Protein AF-A0A063BL98-F1 (afdb_monomer_lite)

Structure (mmCIF, N/CA/C/O backbone):
data_AF-A0A063BL98-F1
#
_entry.id   AF-A0A063BL98-F1
#
loop_
_atom_site.group_PDB
_atom_site.id
_atom_site.type_symbol
_atom_site.label_atom_id
_atom_site.label_alt_id
_atom_site.label_comp_id
_atom_site.label_asym_id
_atom_site.label_entity_id
_atom_site.label_seq_id
_atom_site.pdbx_PDB_ins_code
_atom_site.Cartn_x
_atom_site.Cartn_y
_atom_site.Cartn_z
_atom_site.occupancy
_atom_site.B_iso_or_equiv
_atom_site.auth_seq_id
_atom_site.auth_comp_id
_atom_site.auth_asym_id
_atom_site.auth_atom_id
_atom_site.pdbx_PDB_model_num
ATOM 1 N N . MET A 1 1 ? -7.006 -2.377 -7.295 1.00 56.16 1 MET A N 1
ATOM 2 C CA . MET A 1 1 ? -6.881 -2.867 -5.906 1.00 56.16 1 MET A CA 1
ATOM 3 C C . MET A 1 1 ? -7.387 -1.775 -4.993 1.00 56.16 1 MET A C 1
ATOM 5 O O . MET A 1 1 ? -6.927 -0.652 -5.113 1.00 56.16 1 MET A O 1
ATOM 9 N N . ILE A 1 2 ? -8.338 -2.081 -4.119 1.00 53.69 2 ILE A N 1
ATOM 10 C CA . ILE A 1 2 ? -8.960 -1.082 -3.247 1.00 53.69 2 ILE A CA 1
ATOM 11 C C . ILE A 1 2 ? -8.577 -1.389 -1.798 1.00 53.69 2 ILE A C 1
ATOM 13 O O . ILE A 1 2 ? -8.596 -2.548 -1.388 1.00 53.69 2 ILE A O 1
ATOM 17 N N . VAL A 1 3 ? -8.240 -0.350 -1.042 1.00 57.56 3 VAL A N 1
ATOM 18 C CA . VAL A 1 3 ? -8.162 -0.375 0.417 1.00 57.56 3 VAL A CA 1
ATOM 19 C C . VAL A 1 3 ? -9.409 0.317 0.950 1.00 57.56 3 VAL A C 1
ATOM 21 O O . VAL A 1 3 ? -9.659 1.469 0.598 1.00 57.56 3 VAL A O 1
ATOM 24 N N . VAL A 1 4 ? -10.188 -0.382 1.773 1.00 54.25 4 VAL A N 1
ATOM 25 C CA . VAL A 1 4 ? -11.385 0.158 2.431 1.00 54.25 4 VAL A CA 1
ATOM 26 C C . VAL A 1 4 ? -11.188 0.040 3.934 1.00 54.25 4 VAL A C 1
ATOM 28 O O . VAL A 1 4 ? -10.959 -1.057 4.429 1.00 54.25 4 VAL A O 1
ATOM 31 N N . PHE A 1 5 ? -11.292 1.150 4.656 1.00 57.72 5 PHE A N 1
ATOM 32 C CA . PHE A 1 5 ? -11.344 1.161 6.115 1.00 57.72 5 PHE A CA 1
ATOM 33 C C . PHE A 1 5 ? -12.740 1.555 6.570 1.00 57.72 5 PHE A C 1
ATOM 35 O O . PHE A 1 5 ? -13.222 2.619 6.186 1.00 57.72 5 PHE A O 1
ATOM 42 N N . VAL A 1 6 ? -13.370 0.728 7.393 1.00 56.50 6 VAL A N 1
ATOM 43 C CA . VAL A 1 6 ? -14.716 0.941 7.925 1.00 56.50 6 VAL A CA 1
ATOM 44 C C . VAL A 1 6 ? -14.660 0.908 9.449 1.00 56.50 6 VAL A C 1
ATOM 46 O O . VAL A 1 6 ? -14.037 0.033 10.025 1.00 56.50 6 VAL A O 1
ATOM 49 N N . ALA A 1 7 ? -15.300 1.844 10.145 1.00 54.53 7 ALA A N 1
ATOM 50 C CA . ALA A 1 7 ? -15.432 1.748 11.601 1.00 54.53 7 ALA A CA 1
ATOM 51 C C . ALA A 1 7 ? -16.865 1.347 12.017 1.00 54.53 7 ALA A C 1
ATOM 53 O O . ALA A 1 7 ? -17.792 2.119 11.757 1.00 54.53 7 ALA A O 1
ATOM 54 N N . THR A 1 8 ? -17.066 0.168 12.633 1.00 48.44 8 THR A N 1
ATOM 55 C CA . THR A 1 8 ? -18.394 -0.425 12.974 1.00 48.44 8 THR A CA 1
ATOM 56 C C . THR A 1 8 ? -18.401 -1.259 14.279 1.00 48.44 8 THR A C 1
ATOM 58 O O . THR A 1 8 ? -17.386 -1.640 14.835 1.00 48.44 8 THR A O 1
ATOM 61 N N . ILE A 1 9 ? -19.595 -1.516 14.814 1.00 50.97 9 ILE A N 1
ATOM 62 C CA . ILE A 1 9 ? -19.959 -1.653 16.241 1.00 50.97 9 ILE A CA 1
ATOM 63 C C . ILE A 1 9 ? -19.787 -3.074 16.849 1.00 50.97 9 ILE A C 1
ATOM 65 O O . ILE A 1 9 ? -20.078 -4.060 16.176 1.00 50.97 9 ILE A O 1
ATOM 69 N N . PRO A 1 10 ? -19.561 -3.191 18.182 1.00 41.28 10 PRO A N 1
ATOM 70 C CA . PRO A 1 10 ? -20.279 -4.172 19.004 1.00 41.28 10 PRO A CA 1
ATOM 71 C C . PRO A 1 10 ? -21.213 -3.489 20.023 1.00 41.28 10 PRO A C 1
ATOM 73 O O . PRO A 1 10 ? -20.857 -2.515 20.688 1.00 41.28 10 PRO A O 1
ATOM 76 N N . VAL A 1 11 ? -22.446 -3.996 20.123 1.00 47.03 11 VAL A N 1
ATOM 77 C CA . VAL A 1 11 ? -23.510 -3.463 20.990 1.00 47.03 11 VAL A CA 1
ATOM 78 C C . VAL A 1 11 ? -23.309 -3.938 22.430 1.00 47.03 11 VAL A C 1
ATOM 80 O O . VAL A 1 11 ? -23.427 -5.128 22.702 1.00 47.03 11 VAL A O 1
ATOM 83 N N . ALA A 1 12 ? -23.094 -3.003 23.359 1.00 44.28 12 ALA A N 1
ATOM 84 C CA . ALA A 1 12 ? -23.513 -3.128 24.758 1.00 44.28 12 ALA A CA 1
ATOM 85 C C . ALA A 1 12 ? -23.592 -1.739 25.420 1.00 44.28 12 ALA A C 1
ATOM 87 O O . ALA A 1 12 ? -22.641 -0.960 25.401 1.00 44.28 12 ALA A O 1
ATOM 88 N N . THR A 1 13 ? -24.751 -1.427 25.995 1.00 52.88 13 THR A N 1
ATOM 89 C CA . THR A 1 13 ? -25.085 -0.167 26.672 1.00 52.88 13 THR A CA 1
ATOM 90 C C . THR A 1 13 ? -24.550 -0.112 28.105 1.00 52.88 13 THR A C 1
ATOM 92 O O . THR A 1 13 ? -24.952 -0.934 28.925 1.00 52.88 13 THR A O 1
ATOM 95 N N . MET A 1 14 ? -23.765 0.919 28.440 1.00 47.12 14 MET A N 1
ATOM 96 C CA . MET A 1 14 ? -23.659 1.488 29.795 1.00 47.12 14 MET A CA 1
ATOM 97 C C . MET A 1 14 ? -23.471 3.014 29.708 1.00 47.12 14 MET A C 1
ATOM 99 O O . MET A 1 14 ? -22.798 3.478 28.787 1.00 47.12 14 MET A O 1
ATOM 103 N N . PRO A 1 15 ? -24.037 3.810 30.635 1.00 53.91 15 PRO A N 1
ATOM 104 C CA . PRO A 1 15 ? -23.849 5.252 30.642 1.00 53.91 15 PRO A CA 1
ATOM 105 C C . PRO A 1 15 ? -22.556 5.595 31.392 1.00 53.91 15 PRO A C 1
ATOM 107 O O . PRO A 1 15 ? -22.436 5.334 32.587 1.00 53.91 15 PRO A O 1
ATOM 110 N N . THR A 1 16 ? -21.592 6.211 30.713 1.00 53.94 16 THR A N 1
ATOM 111 C CA . THR A 1 16 ? -20.436 6.844 31.363 1.00 53.94 16 THR A CA 1
ATOM 112 C C . THR A 1 16 ? -20.277 8.263 30.847 1.00 53.94 16 THR A C 1
ATOM 114 O O . THR A 1 16 ? -20.345 8.500 29.643 1.00 53.94 16 THR A O 1
ATOM 117 N N . VAL A 1 17 ? -20.094 9.199 31.780 1.00 51.59 17 VAL A N 1
ATOM 118 C CA . VAL A 1 17 ? -19.860 10.624 31.525 1.00 51.59 17 VAL A CA 1
ATOM 119 C C . VAL A 1 17 ? -18.618 10.776 30.644 1.00 51.59 17 VAL A C 1
ATOM 121 O O . VAL A 1 17 ? -17.520 10.381 31.030 1.00 51.59 17 VAL A O 1
ATOM 124 N N . ASP A 1 18 ? -18.828 11.309 29.442 1.00 58.25 18 ASP A N 1
ATOM 125 C CA . ASP A 1 18 ? -17.836 11.420 28.375 1.00 58.25 18 ASP A CA 1
ATOM 126 C C . ASP A 1 18 ? -16.998 12.692 28.555 1.00 58.25 18 ASP A C 1
ATOM 128 O O . ASP A 1 18 ? -17.310 13.749 28.011 1.00 58.25 18 ASP A O 1
ATOM 132 N N . THR A 1 19 ? -15.924 12.614 29.337 1.00 57.69 19 THR A N 1
ATOM 133 C CA . THR A 1 19 ? -14.795 13.532 29.147 1.00 57.69 19 THR A CA 1
ATOM 134 C C . THR A 1 19 ? -13.801 12.850 28.225 1.00 57.69 19 THR A C 1
ATOM 136 O O . THR A 1 19 ? -12.837 12.236 28.688 1.00 57.69 19 THR A O 1
ATOM 139 N N . ALA A 1 20 ? -14.056 12.925 26.917 1.00 62.03 20 ALA A N 1
ATOM 140 C CA . ALA A 1 20 ? -13.065 12.549 25.921 1.00 62.03 20 ALA A CA 1
ATOM 141 C C . ALA A 1 20 ? -11.764 13.317 26.222 1.00 62.03 20 ALA A C 1
ATOM 143 O O . ALA A 1 20 ? -11.813 14.537 26.418 1.00 62.03 20 ALA A O 1
ATOM 144 N N . PRO A 1 21 ? -10.608 12.638 26.320 1.00 67.19 21 PRO A N 1
ATOM 145 C CA . PRO A 1 21 ? -9.353 13.324 26.569 1.00 67.19 21 PRO A CA 1
ATOM 146 C C . PRO A 1 21 ? -9.104 14.342 25.455 1.00 67.19 21 PRO A C 1
ATOM 148 O O . PRO A 1 21 ? -9.273 14.041 24.272 1.00 67.19 21 PRO A O 1
ATOM 151 N N . VAL A 1 22 ? -8.713 15.556 25.843 1.00 81.31 22 VAL A N 1
ATOM 152 C CA . VAL A 1 22 ? -8.310 16.592 24.889 1.00 81.31 22 VAL A CA 1
ATOM 153 C C . VAL A 1 22 ? -7.104 16.074 24.110 1.00 81.31 22 VAL A C 1
ATOM 155 O O . VAL A 1 22 ? -6.136 15.591 24.702 1.00 81.31 22 VAL A O 1
ATOM 158 N N . LEU A 1 23 ? -7.181 16.150 22.782 1.00 87.69 23 LEU A N 1
ATOM 159 C CA . LEU A 1 23 ? -6.103 15.725 21.902 1.00 87.69 23 LEU A CA 1
ATOM 160 C C . LEU A 1 23 ? -4.870 16.610 22.122 1.00 87.69 23 LEU A C 1
ATOM 162 O O . LEU A 1 23 ? -4.920 17.824 21.943 1.00 87.69 23 LEU A O 1
ATOM 166 N N . ASP A 1 24 ? -3.754 15.987 22.484 1.00 94.75 24 ASP A N 1
ATOM 167 C CA . ASP A 1 24 ? -2.456 16.651 22.563 1.00 94.75 24 ASP A CA 1
ATOM 168 C C . ASP A 1 24 ? -1.827 16.675 21.162 1.00 94.75 24 ASP A C 1
ATOM 170 O O . ASP A 1 24 ? -1.303 15.668 20.673 1.00 94.75 24 ASP A O 1
ATOM 174 N N . HIS A 1 25 ? -1.941 17.823 20.495 1.00 95.12 25 HIS A N 1
ATOM 175 C CA . HIS A 1 25 ? -1.490 18.005 19.116 1.00 95.12 25 HIS A CA 1
ATOM 176 C C . HIS A 1 25 ? 0.025 17.817 18.952 1.00 95.12 25 HIS A C 1
ATOM 178 O O . HIS A 1 25 ? 0.457 17.256 17.941 1.00 95.12 25 HIS A O 1
ATOM 184 N N . ASP A 1 26 ? 0.826 18.212 19.942 1.00 96.94 26 ASP A N 1
ATOM 185 C CA . ASP A 1 26 ? 2.285 18.095 19.883 1.00 96.94 26 ASP A CA 1
ATOM 186 C C . ASP A 1 26 ? 2.710 16.631 20.008 1.00 96.94 26 ASP A C 1
ATOM 188 O O . ASP A 1 26 ? 3.525 16.138 19.220 1.00 96.94 26 ASP A O 1
ATOM 192 N N . LYS A 1 27 ? 2.099 15.887 20.941 1.00 96.50 27 LYS A N 1
ATOM 193 C CA . LYS A 1 27 ? 2.337 14.440 21.058 1.00 96.50 27 LYS A CA 1
ATOM 194 C C . LYS A 1 27 ? 1.890 13.680 19.814 1.00 96.50 27 LYS A C 1
ATOM 196 O O . LYS A 1 27 ? 2.604 12.768 19.391 1.00 96.50 27 LYS A O 1
ATOM 201 N N . LEU A 1 28 ? 0.741 14.036 19.235 1.00 95.56 28 LEU A N 1
ATOM 202 C CA . LEU A 1 28 ? 0.255 13.412 18.004 1.00 95.56 28 LEU A CA 1
ATOM 203 C C . LEU A 1 28 ? 1.220 13.669 16.843 1.00 95.56 28 LEU A C 1
ATOM 205 O O . LEU A 1 28 ? 1.605 12.725 16.159 1.00 95.56 28 LEU A O 1
ATOM 209 N N . THR A 1 29 ? 1.651 14.916 16.659 1.00 97.62 29 THR A N 1
ATOM 210 C CA . THR A 1 29 ? 2.599 15.289 15.600 1.00 97.62 29 THR A CA 1
ATOM 211 C C . THR A 1 29 ? 3.906 14.519 15.754 1.00 97.62 29 THR A C 1
ATOM 213 O O . THR A 1 29 ? 4.349 13.860 14.819 1.00 97.62 29 THR A O 1
ATOM 216 N N . ALA A 1 30 ? 4.479 14.493 16.961 1.00 97.94 30 ALA A N 1
ATOM 217 C CA . ALA A 1 30 ? 5.707 13.748 17.227 1.00 97.94 30 ALA A CA 1
ATOM 218 C C . ALA A 1 30 ? 5.548 12.235 16.992 1.00 97.94 30 ALA A C 1
ATOM 220 O O . ALA A 1 30 ? 6.492 11.571 16.568 1.00 97.94 30 ALA A O 1
ATOM 221 N N . PHE A 1 31 ? 4.375 11.666 17.288 1.00 96.38 31 PHE A N 1
ATOM 222 C CA . PHE A 1 31 ? 4.077 10.266 16.994 1.00 96.38 31 PHE A CA 1
ATOM 223 C C . PHE A 1 31 ? 4.009 9.998 15.486 1.00 96.38 31 PHE A C 1
ATOM 225 O O . PHE A 1 31 ? 4.640 9.049 15.021 1.00 96.38 31 PHE A O 1
ATOM 232 N N . VAL A 1 32 ? 3.283 10.832 14.734 1.00 96.88 32 VAL A N 1
ATOM 233 C CA . VAL A 1 32 ? 3.143 10.704 13.275 1.00 96.88 32 VAL A CA 1
ATOM 234 C C . VAL A 1 32 ? 4.495 10.854 12.586 1.00 96.88 32 VAL A C 1
ATOM 236 O O . VAL A 1 32 ? 4.825 10.023 11.751 1.00 96.88 32 VAL A O 1
ATOM 239 N N . GLU A 1 33 ? 5.304 11.838 12.980 1.00 98.00 33 GLU A N 1
ATOM 240 C CA . GLU A 1 33 ? 6.648 12.046 12.428 1.00 98.00 33 GLU A CA 1
ATOM 241 C C . GLU A 1 33 ? 7.556 10.832 12.644 1.00 98.00 33 GLU A C 1
ATOM 243 O O . GLU A 1 33 ? 8.216 10.375 11.712 1.00 98.00 33 GLU A O 1
ATOM 248 N N . ARG A 1 34 ? 7.563 10.242 13.848 1.00 97.75 34 ARG A N 1
ATOM 249 C CA . ARG A 1 34 ? 8.328 9.007 14.091 1.00 97.75 34 ARG A CA 1
ATOM 250 C C . ARG A 1 34 ? 7.809 7.851 13.246 1.00 97.75 34 ARG A C 1
ATOM 252 O O . ARG A 1 34 ? 8.588 7.199 12.568 1.00 97.75 34 ARG A O 1
ATOM 259 N N . LYS A 1 35 ? 6.491 7.629 13.213 1.00 96.88 35 LYS A N 1
ATOM 260 C CA . LYS A 1 35 ? 5.889 6.572 12.382 1.00 96.88 35 LYS A CA 1
ATOM 261 C C . LYS A 1 35 ? 6.195 6.753 10.897 1.00 96.88 35 LYS A C 1
ATOM 263 O O . LYS A 1 35 ? 6.438 5.770 10.198 1.00 96.88 35 LYS A O 1
ATOM 268 N N . TRP A 1 36 ? 6.194 7.993 10.420 1.00 97.38 36 TRP A N 1
ATOM 269 C CA . TRP A 1 36 ? 6.518 8.309 9.040 1.00 97.38 36 TRP A CA 1
ATOM 270 C C . TRP A 1 36 ? 7.967 7.954 8.712 1.00 97.38 36 TRP A C 1
ATOM 272 O O . TRP A 1 36 ? 8.212 7.189 7.780 1.00 97.38 36 TRP A O 1
ATOM 282 N N . ASN A 1 37 ? 8.907 8.471 9.502 1.00 96.81 37 ASN A N 1
ATOM 283 C CA . ASN A 1 37 ? 10.336 8.332 9.243 1.00 96.81 37 ASN A CA 1
ATOM 284 C C . ASN A 1 37 ? 10.855 6.914 9.519 1.00 96.81 37 ASN A C 1
ATOM 286 O O . ASN A 1 37 ? 11.623 6.391 8.718 1.00 96.81 37 ASN A O 1
ATOM 290 N N . ASP A 1 38 ? 10.399 6.278 10.600 1.00 96.81 38 ASP A N 1
ATOM 291 C CA . ASP A 1 38 ? 10.945 4.999 11.070 1.00 96.81 38 ASP A CA 1
ATOM 292 C C . ASP A 1 38 ? 10.293 3.786 10.381 1.00 96.81 38 ASP A C 1
ATOM 294 O O . ASP A 1 38 ? 10.884 2.707 10.339 1.00 96.81 38 ASP A O 1
ATOM 298 N N . GLU A 1 39 ? 9.073 3.928 9.842 1.00 96.50 39 GLU A N 1
ATOM 299 C CA . GLU A 1 39 ? 8.302 2.795 9.304 1.00 96.50 39 GLU A CA 1
ATOM 300 C C . GLU A 1 39 ? 7.716 3.057 7.910 1.00 96.50 39 GLU A C 1
ATOM 302 O O . GLU A 1 39 ? 7.985 2.299 6.975 1.00 96.50 39 GLU A O 1
ATOM 307 N N . ILE A 1 40 ? 6.896 4.103 7.748 1.00 96.94 40 ILE A N 1
ATOM 308 C CA . ILE A 1 40 ? 6.108 4.301 6.517 1.00 96.94 40 ILE A CA 1
ATOM 309 C C . ILE A 1 40 ? 7.016 4.610 5.326 1.00 96.94 40 ILE A C 1
ATOM 311 O O . ILE A 1 40 ? 6.799 4.065 4.246 1.00 96.94 40 ILE A O 1
ATOM 315 N N . LEU A 1 41 ? 8.048 5.440 5.504 1.00 97.94 41 LEU A N 1
ATOM 316 C CA . LEU A 1 41 ? 8.969 5.798 4.426 1.00 97.94 41 LEU A CA 1
ATOM 317 C C . LEU A 1 41 ? 9.682 4.563 3.857 1.00 97.94 41 LEU A C 1
ATOM 319 O O . LEU A 1 41 ? 9.807 4.428 2.638 1.00 97.94 41 LEU A O 1
ATOM 323 N N . HIS A 1 42 ? 10.100 3.642 4.727 1.00 97.06 42 HIS A N 1
ATOM 324 C CA . HIS A 1 42 ? 10.715 2.378 4.328 1.00 97.06 42 HIS A CA 1
ATOM 325 C C . HIS A 1 42 ? 9.716 1.477 3.591 1.00 97.06 42 HIS A C 1
ATOM 327 O O . HIS A 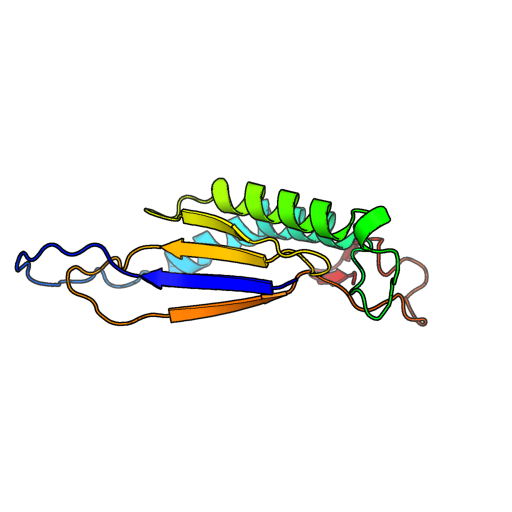1 42 ? 10.000 1.034 2.480 1.00 97.06 42 HIS A O 1
ATOM 333 N N . ALA A 1 43 ? 8.510 1.294 4.139 1.00 97.12 43 ALA A N 1
ATOM 334 C CA . ALA A 1 43 ? 7.470 0.487 3.502 1.00 97.12 43 ALA A CA 1
ATOM 335 C C . ALA A 1 43 ? 7.043 1.043 2.128 1.00 97.12 43 ALA A C 1
ATOM 337 O O . ALA A 1 43 ? 6.862 0.282 1.178 1.00 97.12 43 ALA A O 1
ATOM 338 N N . LEU A 1 44 ? 6.924 2.369 1.991 1.00 97.94 44 LEU A N 1
ATOM 339 C CA . LEU A 1 44 ? 6.621 3.025 0.715 1.00 97.94 44 LEU A CA 1
ATOM 340 C C . LEU A 1 44 ? 7.764 2.881 -0.292 1.00 97.94 44 LEU A C 1
ATOM 342 O O . LEU A 1 44 ? 7.501 2.686 -1.476 1.00 97.94 44 LEU A O 1
ATOM 346 N N . THR A 1 45 ? 9.016 2.950 0.165 1.00 98.19 45 THR A N 1
ATOM 347 C CA . THR A 1 45 ? 10.196 2.708 -0.677 1.00 98.19 45 THR A CA 1
ATOM 348 C C . THR A 1 45 ? 10.139 1.295 -1.263 1.00 98.19 45 THR A C 1
ATOM 350 O O . THR A 1 45 ? 10.205 1.138 -2.482 1.00 98.19 45 THR A O 1
ATOM 353 N N . ASP A 1 46 ? 9.910 0.279 -0.431 1.00 98.06 46 ASP A N 1
ATOM 354 C CA . ASP A 1 46 ? 9.800 -1.113 -0.883 1.00 98.06 46 ASP A CA 1
ATOM 355 C C . ASP A 1 46 ? 8.604 -1.324 -1.823 1.00 98.06 46 ASP A C 1
ATOM 357 O O . ASP A 1 46 ? 8.732 -1.976 -2.861 1.00 98.06 46 ASP A O 1
ATOM 361 N N . TYR A 1 47 ? 7.454 -0.723 -1.506 1.00 98.12 47 TYR A N 1
ATOM 362 C CA . TYR A 1 47 ? 6.254 -0.758 -2.344 1.00 98.12 47 TYR A CA 1
ATOM 363 C C . TYR A 1 47 ? 6.482 -0.131 -3.728 1.00 98.12 47 TYR A C 1
ATOM 365 O O . TYR A 1 47 ? 6.029 -0.674 -4.742 1.00 98.12 47 TYR A O 1
ATOM 373 N N . ILE A 1 48 ? 7.196 0.996 -3.812 1.00 98.31 48 ILE A N 1
ATOM 374 C CA . ILE A 1 48 ? 7.516 1.662 -5.084 1.00 98.31 48 ILE A CA 1
ATOM 375 C C . ILE A 1 48 ? 8.288 0.724 -6.019 1.00 98.31 48 ILE A C 1
ATOM 377 O O . ILE A 1 48 ? 7.989 0.677 -7.212 1.00 98.31 48 ILE A O 1
ATOM 381 N N . ALA A 1 49 ? 9.213 -0.076 -5.483 1.00 98.12 49 ALA A N 1
ATOM 382 C CA . ALA A 1 49 ? 10.028 -0.997 -6.274 1.00 98.12 49 ALA A CA 1
ATOM 383 C C . ALA A 1 49 ? 9.228 -2.135 -6.942 1.00 98.12 49 ALA A C 1
ATOM 385 O O . ALA A 1 49 ? 9.754 -2.850 -7.797 1.00 98.12 49 ALA A O 1
ATOM 386 N N . ILE A 1 50 ? 7.956 -2.320 -6.573 1.00 98.25 50 ILE A N 1
ATOM 387 C CA . ILE A 1 50 ? 7.082 -3.346 -7.143 1.00 98.25 50 ILE A CA 1
ATOM 388 C C . ILE A 1 50 ? 6.306 -2.760 -8.337 1.00 98.25 50 ILE A C 1
ATOM 390 O O . ILE A 1 50 ? 5.517 -1.824 -8.149 1.00 98.25 50 ILE A O 1
ATOM 394 N N . PRO A 1 51 ? 6.442 -3.318 -9.558 1.00 97.31 51 PRO A N 1
ATOM 395 C CA . PRO A 1 51 ? 5.722 -2.860 -10.749 1.00 97.31 51 PRO A CA 1
ATOM 396 C C . PRO A 1 51 ? 4.285 -3.413 -10.780 1.00 97.31 51 PRO A C 1
ATOM 398 O O . PRO A 1 51 ? 3.871 -4.109 -11.709 1.00 97.31 51 PRO A O 1
ATOM 401 N N . ALA A 1 52 ? 3.516 -3.126 -9.729 1.00 97.19 52 ALA A N 1
ATOM 402 C CA . ALA A 1 52 ? 2.150 -3.597 -9.518 1.00 97.19 52 ALA A CA 1
ATOM 403 C C . ALA A 1 52 ? 1.137 -2.815 -10.374 1.00 97.19 52 ALA A C 1
ATOM 405 O O . ALA A 1 52 ? 0.323 -2.037 -9.873 1.00 97.19 52 ALA A O 1
ATOM 406 N N . LYS A 1 53 ? 1.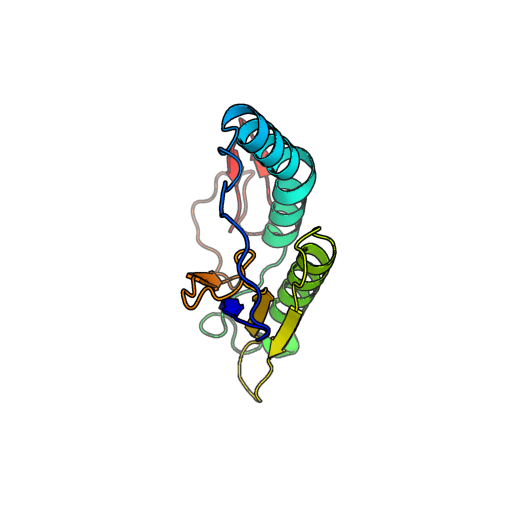227 -2.988 -11.695 1.00 97.56 53 LYS A N 1
ATOM 407 C CA . LYS A 1 53 ? 0.396 -2.277 -12.669 1.00 97.56 53 LYS A CA 1
ATOM 408 C C . LYS A 1 53 ? -1.072 -2.700 -12.588 1.00 97.56 53 LYS A C 1
ATOM 410 O O . LYS A 1 53 ? -1.382 -3.867 -12.352 1.00 97.56 53 LYS A O 1
ATOM 415 N N . SER A 1 54 ? -1.979 -1.746 -12.799 1.00 96.69 54 SER A N 1
ATOM 416 C CA . SER A 1 54 ? -3.416 -2.025 -12.886 1.00 96.69 54 SER A CA 1
ATOM 417 C C . SER A 1 54 ? -3.722 -2.976 -14.055 1.00 96.69 54 SER A C 1
ATOM 419 O O . SER A 1 54 ? -3.048 -2.893 -15.084 1.00 96.69 54 SER A O 1
ATOM 421 N N . PRO A 1 55 ? -4.791 -3.796 -13.983 1.00 96.69 55 PRO A N 1
ATOM 422 C CA . PRO A 1 55 ? -5.164 -4.729 -15.055 1.00 96.69 55 PRO A CA 1
ATOM 423 C C . PRO A 1 55 ? -5.320 -4.092 -16.442 1.00 96.69 55 PRO A C 1
ATOM 425 O O . PRO A 1 55 ? -5.054 -4.734 -17.453 1.00 96.69 55 PRO A O 1
ATOM 428 N N . ALA A 1 56 ? -5.714 -2.815 -16.498 1.00 96.12 56 ALA A N 1
ATOM 429 C CA . ALA A 1 56 ? -5.823 -2.059 -17.746 1.00 96.12 56 ALA A CA 1
ATOM 430 C C . ALA A 1 56 ? -4.479 -1.890 -18.487 1.00 96.12 56 ALA A C 1
ATOM 432 O O . ALA A 1 56 ? -4.477 -1.647 -19.690 1.00 96.12 56 ALA A O 1
ATOM 433 N N . PHE A 1 57 ? -3.351 -2.023 -17.783 1.00 96.81 57 PHE A N 1
ATOM 434 C CA . PHE A 1 57 ? -1.993 -1.863 -18.316 1.00 96.81 57 PHE A CA 1
ATOM 435 C C . PHE A 1 57 ? -1.178 -3.162 -18.304 1.00 96.81 57 PHE A C 1
ATOM 437 O O . PHE A 1 57 ? -0.066 -3.192 -18.829 1.00 96.81 57 PHE A O 1
ATOM 444 N N . ASP A 1 58 ? -1.706 -4.225 -17.697 1.00 96.81 58 ASP A N 1
ATOM 445 C CA . ASP A 1 58 ? -1.075 -5.541 -17.632 1.00 96.81 58 ASP A CA 1
ATOM 446 C C . ASP A 1 58 ? -2.148 -6.643 -17.626 1.00 96.81 58 ASP A C 1
ATOM 448 O O . ASP A 1 58 ? -2.625 -7.039 -16.563 1.00 96.81 58 ASP A O 1
ATOM 452 N N . PRO A 1 59 ? -2.561 -7.152 -18.801 1.00 96.06 59 PRO A N 1
ATOM 453 C CA . PRO A 1 59 ? -3.587 -8.194 -18.895 1.00 96.06 59 PRO A CA 1
ATOM 454 C C . PRO A 1 59 ? -3.213 -9.508 -18.191 1.00 96.06 59 PRO A C 1
ATOM 456 O O . PRO A 1 59 ? -4.098 -10.249 -17.776 1.00 96.06 59 PRO A O 1
ATOM 459 N N . ASP A 1 60 ? -1.914 -9.782 -18.022 1.00 97.12 60 ASP A N 1
ATOM 460 C CA . ASP A 1 60 ? -1.385 -10.962 -17.325 1.00 97.12 60 ASP A CA 1
ATOM 461 C C . ASP A 1 60 ? -1.083 -10.693 -15.833 1.00 97.12 60 ASP A C 1
ATOM 463 O O . ASP A 1 60 ? -0.360 -11.471 -15.204 1.00 97.12 60 ASP A O 1
ATOM 467 N N . TRP A 1 61 ? -1.633 -9.619 -15.245 1.00 96.62 61 TRP A N 1
ATOM 468 C CA . TRP A 1 61 ? -1.375 -9.195 -13.857 1.00 96.62 61 TRP A CA 1
ATOM 469 C C . TRP A 1 61 ? -1.489 -10.334 -12.833 1.00 96.62 61 TRP A C 1
ATOM 471 O O . TRP A 1 61 ? -0.680 -10.424 -11.907 1.00 96.62 61 TRP A O 1
ATOM 481 N N . GLU A 1 62 ? -2.472 -11.220 -13.014 1.00 96.12 62 GLU A N 1
ATOM 482 C CA . GLU A 1 62 ? -2.741 -12.342 -12.111 1.00 96.12 62 GLU A CA 1
ATOM 483 C C . GLU A 1 62 ? -1.584 -13.347 -12.129 1.00 96.12 62 GLU A C 1
ATOM 485 O O . GLU A 1 62 ? -1.116 -13.778 -11.079 1.00 96.12 62 GLU A O 1
ATOM 490 N N . LYS A 1 63 ? -1.034 -13.639 -13.316 1.00 97.00 63 LYS A N 1
ATOM 491 C CA . LYS A 1 63 ? 0.134 -14.519 -13.466 1.00 97.00 63 LYS A CA 1
ATOM 492 C C . LYS A 1 63 ? 1.410 -13.876 -12.931 1.00 97.00 63 LYS A C 1
ATOM 494 O O . LYS A 1 63 ? 2.279 -14.587 -12.437 1.00 97.00 63 LYS A O 1
ATOM 499 N N . ARG A 1 64 ? 1.551 -12.549 -13.047 1.00 96.50 64 ARG A N 1
ATOM 500 C CA . ARG A 1 64 ? 2.729 -11.836 -12.523 1.00 96.50 64 ARG A CA 1
ATOM 501 C C . ARG A 1 64 ? 2.769 -11.801 -11.001 1.00 96.50 64 ARG A C 1
ATOM 503 O O . ARG A 1 64 ? 3.852 -11.709 -10.431 1.00 96.50 64 ARG A O 1
ATOM 510 N N . GLY A 1 65 ? 1.607 -11.811 -10.349 1.00 96.88 65 GLY A N 1
ATOM 511 C CA . GLY A 1 65 ? 1.494 -11.860 -8.891 1.00 96.88 65 GLY A CA 1
ATOM 512 C C . GLY A 1 65 ? 1.951 -10.594 -8.154 1.00 96.88 65 GLY A C 1
ATOM 513 O O . GLY A 1 65 ? 1.961 -10.579 -6.927 1.00 96.88 65 GLY A O 1
ATOM 514 N N . TYR A 1 66 ? 2.305 -9.507 -8.853 1.00 98.12 66 TYR A N 1
ATOM 515 C CA . TYR A 1 66 ? 2.765 -8.272 -8.203 1.00 98.12 66 TYR A CA 1
ATOM 516 C C . TYR A 1 66 ? 1.686 -7.617 -7.340 1.00 98.12 66 TYR A C 1
ATOM 518 O O . TYR A 1 66 ? 1.992 -7.135 -6.253 1.00 98.12 66 TYR A O 1
ATOM 526 N N . LEU A 1 67 ? 0.428 -7.626 -7.794 1.00 97.44 67 LEU A N 1
ATOM 527 C CA . LEU A 1 67 ? -0.692 -7.104 -7.007 1.00 97.44 67 LEU A CA 1
ATOM 528 C C . LEU A 1 67 ? -0.937 -7.949 -5.748 1.00 97.44 67 LEU A C 1
ATOM 530 O O . LEU A 1 67 ? -1.191 -7.379 -4.693 1.00 97.44 67 LEU A O 1
ATOM 534 N N . GLU A 1 68 ? -0.795 -9.276 -5.828 1.00 97.00 68 GLU A N 1
ATOM 535 C CA . GLU A 1 68 ? -0.888 -10.151 -4.648 1.00 97.00 68 GLU A CA 1
ATOM 536 C C . GLU A 1 68 ? 0.249 -9.882 -3.661 1.00 97.00 68 GLU A C 1
ATOM 538 O O . GLU A 1 68 ? -0.000 -9.783 -2.462 1.00 97.00 68 GLU A O 1
ATOM 543 N N . ARG A 1 69 ? 1.480 -9.684 -4.152 1.00 97.88 69 ARG A N 1
ATOM 544 C CA . ARG A 1 69 ? 2.605 -9.297 -3.292 1.00 97.88 69 ARG A CA 1
ATOM 545 C C . ARG A 1 69 ? 2.326 -7.980 -2.569 1.00 97.88 69 ARG A C 1
ATOM 547 O O . ARG A 1 69 ? 2.461 -7.927 -1.355 1.00 97.88 69 ARG A O 1
ATOM 554 N N . VAL A 1 70 ? 1.910 -6.938 -3.293 1.00 97.94 70 VAL A N 1
ATOM 555 C CA . VAL A 1 70 ? 1.588 -5.635 -2.685 1.00 97.94 70 VAL A CA 1
ATOM 556 C C . VAL A 1 70 ? 0.489 -5.769 -1.631 1.00 97.94 70 VAL A C 1
ATOM 558 O O . VAL A 1 70 ? 0.599 -5.171 -0.564 1.00 97.94 70 VAL A O 1
ATOM 561 N N . VAL A 1 71 ? -0.551 -6.561 -1.906 1.00 97.19 71 VAL A N 1
ATOM 562 C CA . VAL A 1 71 ? -1.617 -6.827 -0.933 1.00 97.19 71 VAL A CA 1
ATOM 563 C C . VAL A 1 71 ? -1.085 -7.502 0.321 1.00 97.19 71 VAL A C 1
ATOM 565 O O . VAL A 1 71 ? -1.420 -7.071 1.422 1.00 97.19 71 VAL A O 1
ATOM 568 N N . ALA A 1 72 ? -0.274 -8.547 0.162 1.00 96.75 72 ALA A N 1
ATOM 569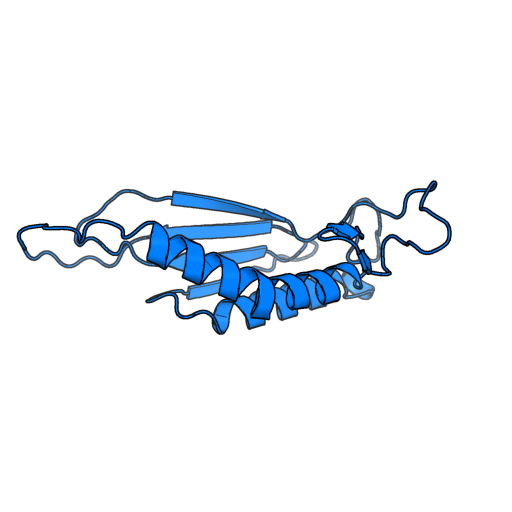 C CA . ALA A 1 72 ? 0.293 -9.279 1.284 1.00 96.75 72 ALA A CA 1
ATOM 570 C C . ALA A 1 72 ? 1.199 -8.378 2.135 1.00 96.75 72 ALA A C 1
ATOM 572 O O . ALA A 1 72 ? 1.030 -8.327 3.352 1.00 96.75 72 ALA A O 1
ATOM 573 N N . ASP A 1 73 ? 2.091 -7.614 1.497 1.00 97.25 73 ASP A N 1
ATOM 574 C CA . ASP A 1 73 ? 3.019 -6.701 2.172 1.00 97.25 73 ASP A CA 1
ATOM 575 C C . ASP A 1 73 ? 2.247 -5.609 2.949 1.00 97.25 73 ASP A C 1
ATOM 577 O O . ASP A 1 73 ? 2.543 -5.334 4.117 1.00 97.25 73 ASP A O 1
ATOM 581 N N . ALA A 1 74 ? 1.202 -5.030 2.342 1.00 96.44 74 ALA A N 1
ATOM 582 C CA . ALA A 1 74 ? 0.356 -4.017 2.976 1.00 96.44 74 ALA A CA 1
ATOM 583 C C . ALA A 1 74 ? -0.481 -4.582 4.136 1.00 96.44 74 ALA A C 1
ATOM 585 O O . ALA A 1 74 ? -0.558 -3.958 5.197 1.00 96.44 74 ALA A O 1
ATOM 586 N N . ALA A 1 75 ? -1.078 -5.764 3.959 1.00 96.31 75 ALA A N 1
ATOM 587 C CA . ALA A 1 75 ? -1.845 -6.429 5.007 1.00 96.31 75 ALA A CA 1
ATOM 588 C C . ALA A 1 75 ? -0.957 -6.754 6.214 1.00 96.31 75 ALA A C 1
ATOM 590 O O . ALA A 1 75 ? -1.274 -6.372 7.339 1.00 96.31 75 ALA A O 1
ATOM 591 N N . GLN A 1 76 ? 0.215 -7.342 5.967 1.00 95.94 76 GLN A N 1
ATOM 592 C CA . GLN A 1 76 ? 1.171 -7.683 7.014 1.00 95.94 76 GLN A CA 1
ATOM 593 C C . GLN A 1 76 ? 1.684 -6.436 7.751 1.00 95.94 76 GLN A C 1
ATOM 595 O O . GLN A 1 76 ? 1.928 -6.485 8.957 1.00 95.94 76 GLN A O 1
ATOM 600 N N . TRP A 1 77 ? 1.881 -5.310 7.053 1.00 95.75 77 TRP A N 1
ATOM 601 C CA . TRP A 1 77 ? 2.246 -4.047 7.702 1.00 95.75 77 TRP A CA 1
ATOM 602 C C . TRP A 1 77 ? 1.129 -3.522 8.603 1.00 95.75 77 TRP A C 1
ATOM 604 O O . TRP A 1 77 ? 1.412 -3.094 9.726 1.00 95.75 77 TRP A O 1
ATOM 614 N N . ALA A 1 78 ? -0.119 -3.583 8.140 1.00 93.62 78 ALA A N 1
ATOM 615 C CA . ALA A 1 78 ? -1.272 -3.092 8.881 1.00 93.62 78 ALA A CA 1
ATOM 616 C C . ALA A 1 78 ? -1.582 -3.939 10.128 1.00 93.62 78 ALA A C 1
ATOM 618 O O . ALA A 1 78 ? -1.862 -3.373 11.182 1.00 93.62 78 ALA A O 1
ATOM 619 N N . GLU A 1 79 ? -1.443 -5.267 10.056 1.00 93.94 79 GLU A N 1
ATOM 620 C CA . GLU A 1 79 ? -1.622 -6.181 11.201 1.00 93.94 79 GLU A CA 1
ATOM 621 C C . GLU A 1 79 ? -0.655 -5.903 12.360 1.00 93.94 79 GLU A C 1
ATOM 623 O O . GLU A 1 79 ? -0.970 -6.172 13.518 1.00 93.94 79 GLU A O 1
ATOM 628 N N . ARG A 1 80 ? 0.528 -5.344 12.072 1.00 94.50 80 ARG A N 1
ATOM 629 C CA . ARG A 1 80 ? 1.513 -4.972 13.101 1.00 94.50 80 ARG A CA 1
ATOM 630 C C . ARG A 1 80 ? 1.185 -3.657 13.804 1.00 94.50 80 ARG A C 1
ATOM 632 O O . ARG A 1 80 ? 1.842 -3.320 14.791 1.00 94.50 80 ARG A O 1
ATOM 639 N N . GLN A 1 81 ? 0.214 -2.892 13.309 1.00 93.62 81 GLN A N 1
ATOM 640 C CA . GLN A 1 81 ? -0.124 -1.604 13.899 1.00 93.62 81 GLN A CA 1
ATOM 641 C C . GLN A 1 81 ? -1.019 -1.792 15.131 1.00 93.62 81 GLN A C 1
ATOM 643 O O . GLN A 1 81 ? -1.950 -2.596 15.104 1.00 93.62 81 GLN A O 1
ATOM 648 N N . PRO A 1 82 ? -0.793 -1.037 16.222 1.00 91.69 82 PRO A N 1
ATOM 649 C CA . PRO A 1 82 ? -1.520 -1.210 17.480 1.00 91.69 82 PRO A CA 1
ATOM 650 C C . PRO A 1 82 ? -2.916 -0.555 17.446 1.00 91.69 82 PRO A C 1
ATOM 652 O O . PRO A 1 82 ? -3.270 0.234 18.323 1.00 91.69 82 PRO A O 1
ATOM 655 N N . VAL A 1 83 ? -3.719 -0.859 16.423 1.00 91.50 83 VAL A N 1
ATOM 656 C CA . VAL A 1 83 ? -5.096 -0.372 16.284 1.00 91.50 83 VAL A CA 1
ATOM 657 C C . VAL A 1 83 ? -6.032 -1.338 17.007 1.00 91.50 83 VAL A C 1
ATOM 659 O O . VAL A 1 83 ? -6.252 -2.472 16.584 1.00 91.50 83 VAL A O 1
ATOM 662 N N . LYS A 1 84 ? -6.575 -0.897 18.144 1.00 90.31 84 LYS A N 1
ATOM 663 C CA . LYS A 1 84 ? -7.440 -1.726 18.991 1.00 90.31 84 LYS A CA 1
ATOM 664 C C . LYS A 1 84 ? -8.671 -2.208 18.214 1.00 90.31 84 LYS A C 1
ATOM 666 O O . LYS A 1 84 ? -9.427 -1.401 17.691 1.00 90.31 84 LYS A O 1
ATOM 671 N N . GLY A 1 85 ? -8.898 -3.521 18.212 1.00 90.81 85 GLY A N 1
ATOM 672 C CA . GLY A 1 85 ? -10.079 -4.123 17.590 1.00 90.81 85 GLY A CA 1
ATOM 673 C C . GLY A 1 85 ? -10.070 -4.108 16.061 1.00 90.81 85 GLY A C 1
ATOM 674 O O . GLY A 1 85 ? -11.122 -4.337 15.480 1.00 90.81 85 GLY A O 1
ATOM 675 N N . LEU A 1 86 ? -8.928 -3.820 15.423 1.00 92.75 86 LEU A N 1
ATOM 676 C CA . LEU A 1 86 ? -8.790 -3.914 13.974 1.00 92.75 86 LEU A CA 1
ATOM 677 C C . LEU A 1 86 ? -8.991 -5.364 13.510 1.00 92.75 86 LEU A C 1
ATOM 679 O O . LEU A 1 86 ? -8.272 -6.265 13.941 1.00 92.75 86 LEU A O 1
ATOM 683 N N . THR A 1 87 ? -9.936 -5.568 12.607 1.00 94.62 87 THR A N 1
ATOM 684 C CA . THR A 1 87 ? -10.079 -6.755 11.774 1.00 94.62 87 THR A CA 1
ATOM 685 C C . THR A 1 87 ? -9.555 -6.433 10.375 1.00 94.62 87 THR A C 1
ATOM 687 O O . THR A 1 87 ? -9.642 -5.297 9.899 1.00 94.62 87 THR A O 1
ATOM 690 N N . LEU A 1 88 ? -8.958 -7.431 9.728 1.00 94.69 88 LEU A N 1
ATOM 691 C CA . LEU A 1 88 ? -8.425 -7.333 8.375 1.00 94.69 88 LEU A CA 1
ATOM 692 C C . LEU A 1 88 ? -8.916 -8.537 7.580 1.00 94.69 88 LEU A C 1
ATOM 694 O O . LEU A 1 88 ? -8.735 -9.679 7.997 1.00 94.69 88 LEU A O 1
ATOM 698 N N . GLU A 1 89 ? -9.509 -8.278 6.422 1.00 96.00 89 GLU A N 1
ATOM 699 C CA . GLU A 1 89 ? -9.870 -9.294 5.443 1.00 96.00 89 GLU A CA 1
ATOM 700 C C . GLU A 1 89 ? -9.296 -8.931 4.072 1.00 96.00 89 GLU A C 1
ATOM 702 O O . GLU A 1 89 ? -9.373 -7.786 3.626 1.00 96.00 89 GLU A O 1
ATOM 707 N N . ILE A 1 90 ? -8.737 -9.915 3.366 1.00 96.62 90 ILE A N 1
ATOM 708 C CA . ILE A 1 90 ? -8.410 -9.758 1.948 1.00 96.62 90 ILE A CA 1
ATOM 709 C C . ILE A 1 90 ? -9.500 -10.445 1.125 1.00 96.62 90 ILE A C 1
ATOM 711 O O . ILE A 1 90 ? -9.468 -11.662 0.914 1.00 96.62 90 ILE A O 1
ATOM 715 N N . VAL A 1 91 ? -10.439 -9.646 0.627 1.00 96.69 91 VAL A N 1
ATOM 716 C CA . VAL A 1 91 ? -11.583 -10.108 -0.162 1.00 96.69 91 VAL A CA 1
ATOM 717 C C . VAL A 1 91 ? -11.131 -10.427 -1.585 1.00 96.69 91 VAL A C 1
ATOM 719 O O . VAL A 1 91 ? -10.481 -9.613 -2.252 1.00 96.69 91 VAL A O 1
ATOM 722 N N . ARG A 1 92 ? -11.502 -11.616 -2.073 1.00 95.69 92 ARG A N 1
ATOM 723 C CA . ARG A 1 92 ? -11.162 -12.104 -3.416 1.00 95.69 92 ARG A CA 1
ATOM 724 C C . ARG A 1 92 ? -12.400 -12.562 -4.164 1.00 95.69 92 ARG A C 1
ATOM 726 O O . ARG A 1 92 ? -13.235 -13.281 -3.625 1.00 95.69 92 ARG A O 1
ATOM 733 N N . LEU A 1 93 ? -12.478 -12.175 -5.434 1.00 95.81 93 LEU A N 1
ATOM 734 C CA . LEU A 1 93 ? -13.495 -12.633 -6.373 1.00 95.81 93 LEU A CA 1
ATOM 735 C C . LEU A 1 93 ? -12.806 -13.123 -7.656 1.00 95.81 93 LEU A C 1
ATOM 737 O O . LEU A 1 93 ? -11.839 -12.488 -8.084 1.00 95.81 93 LEU A O 1
ATOM 741 N N . PRO A 1 94 ? -13.293 -14.203 -8.297 1.00 93.44 94 PRO A N 1
ATOM 742 C CA . PRO A 1 94 ? -12.705 -14.704 -9.537 1.00 93.44 94 PRO A CA 1
ATOM 743 C C . PRO A 1 94 ? -12.591 -13.614 -10.613 1.00 93.44 94 PRO A C 1
ATOM 745 O O . PRO A 1 94 ? -13.558 -12.898 -10.884 1.00 93.44 94 PRO A O 1
ATOM 748 N N . GLY A 1 95 ? -11.406 -13.482 -11.217 1.00 92.62 95 GLY A N 1
ATOM 749 C CA . GLY A 1 95 ? -11.135 -12.500 -12.273 1.00 92.62 95 GLY A CA 1
ATOM 750 C C . GLY A 1 95 ? -11.147 -11.032 -11.820 1.00 92.62 95 GLY A C 1
ATOM 751 O O . GLY A 1 95 ? -11.251 -10.136 -12.659 1.00 92.62 95 GLY A O 1
ATOM 752 N N . ARG A 1 96 ? -11.074 -10.752 -10.510 1.00 96.44 96 ARG A N 1
ATOM 753 C CA . ARG A 1 96 ? -11.016 -9.394 -9.940 1.00 96.44 96 ARG A CA 1
ATOM 754 C C . ARG A 1 96 ? -9.735 -9.219 -9.130 1.00 96.44 96 ARG A C 1
ATOM 756 O O . ARG A 1 96 ? -9.288 -10.151 -8.471 1.00 96.44 96 ARG A O 1
ATOM 763 N N . THR A 1 97 ? -9.185 -8.004 -9.114 1.00 96.81 97 THR A N 1
ATOM 764 C CA . THR A 1 97 ? -8.075 -7.691 -8.203 1.00 96.81 97 THR A CA 1
ATOM 765 C C . THR A 1 97 ? -8.534 -7.796 -6.747 1.00 96.81 97 THR A C 1
ATOM 767 O O . THR A 1 97 ? -9.658 -7.368 -6.464 1.00 96.81 97 THR A O 1
ATOM 770 N N . PRO A 1 98 ? -7.675 -8.257 -5.827 1.00 96.38 98 PRO A N 1
ATOM 771 C CA . PRO A 1 98 ? -7.984 -8.300 -4.400 1.00 96.38 98 PRO A CA 1
ATOM 772 C C . PRO A 1 98 ? -8.311 -6.916 -3.812 1.00 96.38 98 PRO A C 1
ATOM 774 O O . PRO A 1 98 ? -7.885 -5.868 -4.323 1.00 96.38 98 PRO A O 1
ATOM 777 N N . VAL A 1 99 ? -9.065 -6.935 -2.712 1.00 96.44 99 VAL A N 1
ATOM 778 C CA . VAL A 1 99 ? -9.415 -5.768 -1.890 1.00 96.44 99 VAL A CA 1
ATOM 779 C C . VAL A 1 99 ? -8.962 -6.034 -0.461 1.00 96.44 99 VAL A C 1
ATOM 781 O O . VAL A 1 99 ? -9.271 -7.091 0.083 1.00 96.44 99 VAL A O 1
ATOM 784 N N . ILE A 1 100 ? -8.248 -5.082 0.142 1.00 96.25 100 ILE A N 1
ATOM 785 C CA . ILE A 1 100 ? -7.929 -5.130 1.572 1.00 96.25 100 ILE A CA 1
ATOM 786 C C . ILE A 1 100 ? -9.019 -4.358 2.304 1.00 96.25 100 ILE A C 1
ATOM 788 O O . ILE A 1 100 ? -9.201 -3.158 2.082 1.00 96.25 100 ILE A O 1
ATOM 792 N N . PHE A 1 101 ? -9.760 -5.064 3.141 1.00 96.38 101 PHE A N 1
ATOM 793 C CA . PHE A 1 101 ? -10.829 -4.523 3.953 1.00 96.38 101 PHE A CA 1
ATOM 794 C C . PHE A 1 101 ? -10.379 -4.494 5.410 1.00 96.38 101 PHE A C 1
ATOM 796 O O . PHE A 1 101 ? -9.953 -5.505 5.962 1.00 96.38 101 PHE A O 1
ATOM 803 N N . PHE A 1 102 ? -10.463 -3.320 6.013 1.00 93.81 102 PHE A N 1
ATOM 804 C CA . PHE A 1 102 ? -10.149 -3.079 7.407 1.00 93.81 102 PHE A CA 1
ATOM 805 C C . PHE A 1 102 ? -11.413 -2.670 8.132 1.00 93.81 102 PHE A C 1
ATOM 807 O O . PHE A 1 102 ? -12.147 -1.810 7.636 1.00 93.81 102 PHE A O 1
ATOM 814 N N . GLU A 1 103 ? -11.622 -3.211 9.326 1.00 94.00 103 GLU A N 1
ATOM 815 C CA . GLU A 1 103 ? -12.711 -2.771 10.179 1.00 94.00 103 GLU A CA 1
ATOM 816 C C . GLU A 1 103 ? -12.278 -2.577 11.635 1.00 94.00 103 GLU A C 1
ATOM 818 O O . GLU A 1 103 ? -11.485 -3.341 12.166 1.00 94.00 103 GLU A O 1
ATOM 823 N N . THR A 1 104 ? -12.735 -1.513 12.296 1.00 92.12 104 THR A N 1
ATOM 824 C CA . THR A 1 104 ? -12.431 -1.272 13.718 1.00 92.12 104 THR A CA 1
ATOM 825 C C . THR A 1 104 ? -13.650 -0.732 14.460 1.00 92.12 104 THR A C 1
ATOM 827 O O . THR A 1 104 ? -14.391 0.082 13.914 1.00 92.12 104 THR A O 1
ATOM 830 N N . PRO A 1 105 ? -13.887 -1.114 15.719 1.00 89.69 105 PRO A N 1
ATOM 831 C CA . PRO A 1 105 ? -14.989 -0.554 16.471 1.00 89.69 105 PRO A CA 1
ATOM 832 C C . PRO A 1 105 ? -14.801 0.898 16.863 1.00 89.69 105 PRO A C 1
ATOM 834 O O . PRO A 1 105 ? -13.701 1.359 17.167 1.00 89.69 105 PRO A O 1
ATOM 837 N N . ALA A 1 106 ? -15.925 1.616 16.915 1.00 88.31 106 ALA A N 1
ATOM 838 C CA . ALA A 1 106 ? -15.957 2.945 17.498 1.00 88.31 106 ALA A CA 1
ATOM 839 C C . ALA A 1 106 ? -15.420 2.894 18.936 1.00 88.31 106 ALA A C 1
ATOM 841 O O . ALA A 1 106 ? -15.766 2.018 19.731 1.00 88.31 106 ALA A O 1
ATOM 842 N N . THR A 1 107 ? -14.574 3.860 19.283 1.00 85.25 107 THR A N 1
ATOM 843 C CA . THR A 1 107 ? -13.977 3.945 20.622 1.00 85.25 107 THR A CA 1
ATOM 844 C C . THR A 1 107 ? -14.957 4.490 21.661 1.00 85.25 107 THR A C 1
ATOM 846 O O . THR A 1 107 ? -14.819 4.185 22.846 1.00 85.25 107 THR A O 1
ATOM 849 N N . ARG A 1 108 ? -15.967 5.260 21.228 1.00 84.44 108 ARG A N 1
ATOM 850 C CA . ARG A 1 108 ? -17.071 5.749 22.063 1.00 84.44 108 ARG A CA 1
ATOM 851 C C . ARG A 1 108 ? -18.210 4.726 22.086 1.00 84.44 108 ARG A C 1
ATOM 853 O O . ARG A 1 108 ? -18.784 4.403 21.046 1.00 84.44 108 ARG A O 1
ATOM 860 N N . ALA A 1 109 ? -18.576 4.270 23.284 1.00 82.31 109 ALA A N 1
ATOM 861 C CA . ALA A 1 109 ? -19.706 3.368 23.483 1.00 82.31 109 ALA A CA 1
ATOM 862 C C . ALA A 1 109 ? -21.014 3.984 22.955 1.00 82.31 109 ALA A C 1
ATOM 864 O O . ALA A 1 109 ? -21.300 5.155 23.196 1.00 82.31 109 ALA A O 1
ATOM 865 N N . GLY A 1 110 ? -21.806 3.191 22.229 1.00 80.62 110 GLY A N 1
ATOM 866 C CA . GLY A 1 110 ? -23.082 3.635 21.656 1.00 80.62 110 GLY A CA 1
ATOM 867 C C . GLY A 1 110 ? -22.968 4.587 20.458 1.00 80.62 110 GLY A C 1
ATOM 868 O O . GLY A 1 110 ? -23.995 5.062 19.980 1.00 80.62 110 GLY A O 1
ATOM 869 N N . SER A 1 111 ? -21.757 4.864 19.960 1.00 84.94 111 SER A N 1
ATOM 870 C CA . SER A 1 111 ? -21.573 5.623 18.719 1.00 84.94 111 SER A CA 1
ATOM 871 C C . SER A 1 111 ? -22.201 4.889 17.533 1.00 84.94 111 SER A C 1
ATOM 873 O O . SER A 1 111 ? -22.024 3.680 17.385 1.00 84.94 111 SER A O 1
ATOM 875 N N . THR A 1 112 ? -22.901 5.636 16.678 1.00 82.50 112 THR A N 1
ATOM 876 C CA . THR A 1 112 ? -23.503 5.129 15.428 1.00 82.50 112 THR A CA 1
ATOM 877 C C . THR A 1 112 ? -22.851 5.713 14.176 1.00 82.50 112 THR A C 1
ATOM 879 O O . THR A 1 112 ? -23.188 5.311 13.066 1.00 82.50 112 THR A O 1
ATOM 882 N N . ASP A 1 113 ? -21.896 6.628 14.352 1.00 87.25 113 ASP A N 1
ATOM 883 C CA . ASP A 1 113 ? -21.153 7.230 13.253 1.00 87.25 113 ASP A CA 1
ATOM 884 C C . ASP A 1 113 ? -20.139 6.241 12.666 1.00 87.25 113 ASP A C 1
ATOM 886 O O . ASP A 1 113 ? -19.459 5.513 13.396 1.00 87.25 113 ASP A O 1
ATOM 890 N N . THR A 1 114 ? -19.985 6.282 11.342 1.00 89.50 114 THR A N 1
ATOM 891 C CA . THR A 1 114 ? -18.995 5.500 10.597 1.00 89.50 114 THR A CA 1
ATOM 892 C C . THR A 1 114 ? -18.164 6.426 9.722 1.00 89.50 114 THR A C 1
ATOM 894 O O . THR A 1 114 ? -18.694 7.272 9.002 1.00 89.50 114 THR A O 1
ATOM 897 N N . ILE A 1 115 ? -16.847 6.230 9.755 1.00 90.69 115 ILE A N 1
ATOM 898 C CA . ILE A 1 115 ? -15.899 6.879 8.850 1.00 90.69 115 ILE A CA 1
AT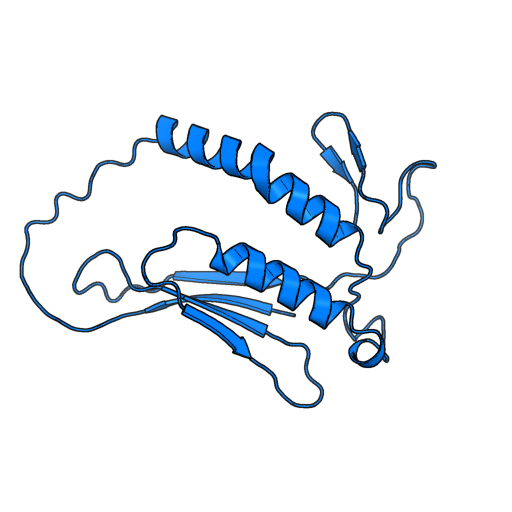OM 899 C C . ILE A 1 115 ? -15.425 5.835 7.843 1.00 90.69 115 ILE A C 1
ATOM 901 O O . ILE A 1 115 ? -15.067 4.721 8.228 1.00 90.69 115 ILE A O 1
ATOM 905 N N . LEU A 1 116 ? -15.418 6.218 6.565 1.00 91.88 116 LEU A N 1
ATOM 906 C CA . LEU A 1 116 ? -14.866 5.430 5.470 1.00 91.88 116 LEU A CA 1
ATOM 907 C C . LEU A 1 116 ? -13.587 6.094 4.955 1.00 91.88 116 LEU A C 1
ATOM 909 O O . LEU A 1 116 ? -13.628 7.239 4.503 1.00 91.88 116 LEU A O 1
ATOM 913 N N . LEU A 1 117 ? -12.473 5.360 4.975 1.00 92.94 117 LEU A N 1
ATOM 914 C CA . LEU A 1 117 ? -11.248 5.748 4.270 1.00 92.94 117 LEU A CA 1
ATOM 915 C C . LEU A 1 117 ? -11.052 4.830 3.065 1.00 92.94 117 LEU A C 1
ATOM 917 O O . LEU A 1 117 ? -11.203 3.613 3.173 1.00 92.94 117 LEU A O 1
ATOM 921 N N . TYR A 1 118 ? -10.712 5.421 1.923 1.00 94.44 118 TYR A N 1
ATOM 922 C CA . TYR A 1 118 ? -10.528 4.714 0.660 1.00 94.44 118 TYR A CA 1
ATOM 923 C C . TYR A 1 118 ? -9.173 5.056 0.038 1.00 94.44 118 TYR A C 1
ATOM 925 O O . TYR A 1 118 ? -8.786 6.225 -0.013 1.00 94.44 118 TYR A O 1
ATOM 933 N N . GLY A 1 119 ? -8.488 4.042 -0.488 1.00 94.62 119 GLY A N 1
ATOM 934 C CA . GLY A 1 119 ? -7.258 4.192 -1.265 1.00 94.62 119 GLY A CA 1
ATOM 935 C C . GLY A 1 119 ? -7.064 3.062 -2.277 1.00 94.62 119 GLY A C 1
ATOM 936 O O . GLY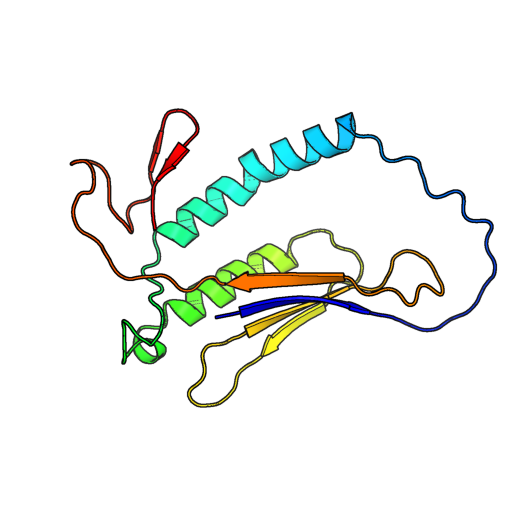 A 1 119 ? -7.862 2.127 -2.342 1.00 94.62 119 GLY A O 1
ATOM 937 N N . HIS A 1 120 ? -5.993 3.135 -3.067 1.00 96.56 120 HIS A N 1
ATOM 938 C CA . HIS A 1 120 ? -5.593 2.075 -3.996 1.00 96.56 120 HIS A CA 1
ATOM 939 C C . HIS A 1 120 ? -4.071 1.895 -4.006 1.00 96.56 120 HIS A C 1
ATOM 941 O O . HIS A 1 120 ? -3.332 2.823 -3.685 1.00 96.56 120 HIS A O 1
ATOM 947 N N . LEU A 1 121 ? -3.614 0.694 -4.372 1.00 96.94 121 LEU A N 1
ATOM 948 C CA . LEU A 1 121 ? -2.186 0.335 -4.406 1.00 96.94 121 LEU A CA 1
ATOM 949 C C . LEU A 1 121 ? -1.740 -0.213 -5.778 1.00 96.94 121 LEU A C 1
ATOM 951 O O . LEU A 1 121 ? -0.620 -0.692 -5.936 1.00 96.94 121 LEU A O 1
ATOM 955 N N . ASP A 1 122 ? -2.627 -0.228 -6.774 1.00 97.06 122 ASP A N 1
ATOM 956 C CA . ASP A 1 122 ? -2.248 -0.517 -8.156 1.00 97.06 122 ASP A CA 1
ATOM 957 C C . ASP A 1 122 ? -1.793 0.752 -8.874 1.00 97.06 122 ASP A C 1
ATOM 959 O O . ASP A 1 122 ? -2.196 1.868 -8.530 1.00 97.06 122 ASP A O 1
ATOM 963 N N . LYS A 1 123 ? -0.927 0.562 -9.869 1.00 97.31 123 LYS A N 1
ATOM 964 C CA . LYS A 1 123 ? -0.143 1.638 -10.463 1.00 97.31 123 LYS A CA 1
ATOM 965 C C . LYS A 1 123 ? -0.426 1.814 -11.949 1.00 97.31 123 LYS A C 1
ATOM 967 O O . LYS A 1 123 ? -0.648 0.863 -12.697 1.00 97.31 123 LYS A O 1
ATOM 972 N N . GLN A 1 124 ? -0.334 3.066 -12.377 1.00 96.88 124 GLN A N 1
ATOM 973 C CA . GLN A 1 124 ? -0.202 3.432 -13.786 1.00 96.88 124 GLN A CA 1
ATOM 974 C C . GLN A 1 124 ? 1.115 2.867 -14.360 1.00 96.88 124 GLN A C 1
ATOM 976 O O . GLN A 1 124 ? 2.034 2.584 -13.583 1.00 96.88 124 GLN A O 1
ATOM 981 N N . PRO A 1 125 ? 1.235 2.708 -15.691 1.00 94.44 125 PRO A N 1
ATOM 982 C CA . PRO A 1 125 ? 2.440 2.163 -16.299 1.00 94.44 125 PRO A CA 1
ATOM 983 C C . PRO A 1 125 ? 3.628 3.121 -16.161 1.00 94.44 125 PRO A C 1
ATOM 985 O O . PRO A 1 125 ? 3.538 4.222 -15.602 1.00 94.44 125 PRO A O 1
ATOM 988 N N . GLU A 1 126 ? 4.765 2.672 -16.675 1.00 94.88 126 GLU A N 1
ATOM 989 C CA . GLU A 1 126 ? 5.938 3.501 -16.891 1.00 94.88 126 GLU A CA 1
ATOM 990 C C . GLU A 1 126 ? 5.593 4.693 -17.805 1.00 94.88 126 GLU A C 1
ATOM 992 O O . GLU A 1 126 ? 4.814 4.564 -18.749 1.00 94.88 126 GLU A O 1
ATOM 997 N N . PHE A 1 127 ? 6.187 5.853 -17.523 1.00 88.62 127 PHE A N 1
ATOM 998 C CA . PHE A 1 127 ? 6.147 7.027 -18.397 1.00 88.62 127 PHE A CA 1
ATOM 999 C C . PHE A 1 127 ? 7.572 7.459 -18.710 1.00 88.62 127 PHE A C 1
ATOM 1001 O O . PHE A 1 127 ? 8.477 7.235 -17.902 1.00 88.62 127 PHE A O 1
ATOM 1008 N N . ASP A 1 128 ? 7.747 8.115 -19.849 1.00 89.38 128 ASP A N 1
ATOM 1009 C CA . ASP A 1 128 ? 9.019 8.711 -20.235 1.00 89.38 128 ASP A CA 1
ATOM 1010 C C . ASP A 1 128 ? 9.283 10.028 -19.485 1.00 89.38 128 ASP A C 1
ATOM 1012 O O . ASP A 1 128 ? 8.387 10.621 -18.879 1.00 89.38 128 ASP A O 1
ATOM 1016 N N . GLY A 1 129 ? 10.528 10.509 -19.541 1.00 92.81 129 GLY A N 1
ATOM 1017 C CA . GLY A 1 129 ? 10.912 11.820 -18.999 1.00 92.81 129 GLY A CA 1
ATOM 1018 C C . GLY A 1 129 ? 11.443 11.813 -17.562 1.00 92.81 129 GLY A C 1
ATOM 1019 O O . GLY A 1 129 ? 11.598 12.879 -16.967 1.00 92.81 129 GLY A O 1
ATOM 1020 N N . TRP A 1 130 ? 11.755 10.643 -17.000 1.00 94.62 130 TRP A N 1
ATOM 1021 C CA . TRP A 1 130 ? 12.486 10.564 -15.733 1.00 94.62 130 TRP A CA 1
ATOM 1022 C C . TRP A 1 130 ? 13.872 11.211 -15.850 1.00 94.62 130 TRP A C 1
ATOM 1024 O O . TRP A 1 130 ? 14.546 11.113 -16.878 1.00 94.62 130 TRP A O 1
ATOM 1034 N N . ARG A 1 131 ? 14.315 11.862 -14.767 1.00 94.94 131 ARG A N 1
ATOM 1035 C CA . ARG A 1 131 ? 15.707 12.313 -14.613 1.00 94.94 131 ARG A CA 1
ATOM 1036 C C . ARG A 1 131 ? 16.636 11.098 -14.754 1.00 94.94 131 ARG A C 1
ATOM 1038 O O . ARG A 1 131 ? 16.257 10.006 -14.353 1.00 94.94 131 ARG A O 1
ATOM 1045 N N . ALA A 1 132 ? 17.842 11.289 -15.287 1.00 92.50 132 ALA A N 1
ATOM 1046 C CA . ALA A 1 132 ? 18.740 10.199 -15.696 1.00 92.50 132 ALA A CA 1
ATOM 1047 C C . ALA A 1 132 ? 19.062 9.142 -14.614 1.00 92.50 132 ALA A C 1
ATOM 1049 O O . ALA A 1 132 ? 19.421 8.017 -14.940 1.00 92.50 132 ALA A O 1
ATOM 1050 N N . ASP A 1 133 ? 18.954 9.500 -13.338 1.00 93.25 133 ASP A N 1
ATOM 1051 C CA . ASP A 1 133 ? 19.216 8.658 -12.166 1.00 93.25 133 ASP A CA 1
ATOM 1052 C C . ASP A 1 133 ? 17.937 8.258 -11.399 1.00 93.25 133 ASP A C 1
ATOM 1054 O O . ASP A 1 133 ? 18.027 7.744 -10.283 1.00 93.25 133 ASP A O 1
ATOM 1058 N N . LEU A 1 134 ? 16.755 8.529 -11.958 1.00 95.00 134 LEU A N 1
ATOM 1059 C CA . LEU A 1 134 ? 15.454 8.160 -11.407 1.00 95.00 134 LEU A CA 1
ATOM 1060 C C . LEU A 1 134 ? 14.747 7.159 -12.325 1.00 95.00 134 LEU A C 1
ATOM 1062 O O . LEU A 1 134 ? 14.980 7.117 -13.531 1.00 95.00 134 LEU A O 1
ATOM 1066 N N . GLY A 1 135 ? 13.831 6.381 -11.755 1.00 95.38 135 GLY A N 1
ATOM 1067 C CA . GLY A 1 135 ? 12.978 5.483 -12.522 1.00 95.38 135 GLY A CA 1
ATOM 1068 C C . GLY A 1 135 ? 11.675 5.172 -11.792 1.00 95.38 135 GLY A C 1
ATOM 1069 O O . GLY A 1 135 ? 11.597 5.347 -10.575 1.00 95.38 135 GLY A O 1
ATOM 1070 N N . PRO A 1 136 ? 10.652 4.678 -12.510 1.00 96.50 136 PRO A N 1
ATOM 1071 C CA . PRO A 1 136 ? 9.336 4.412 -11.929 1.00 96.50 136 PRO A CA 1
ATOM 1072 C C . PRO A 1 136 ? 9.389 3.349 -10.825 1.00 96.50 136 PRO A C 1
ATOM 1074 O O . PRO A 1 136 ? 8.693 3.474 -9.823 1.00 96.50 136 PRO A O 1
ATOM 1077 N N . TRP A 1 137 ? 10.257 2.349 -10.985 1.00 97.12 137 TRP A N 1
ATOM 1078 C CA . TRP A 1 137 ? 10.412 1.210 -10.071 1.00 97.12 137 TRP A CA 1
ATOM 1079 C C . TRP A 1 137 ? 11.726 1.252 -9.282 1.00 97.12 137 TRP A C 1
ATOM 1081 O O . TRP A 1 137 ? 12.102 0.270 -8.650 1.00 97.12 137 TRP A O 1
ATOM 1091 N N . THR A 1 138 ? 12.440 2.379 -9.334 1.00 96.75 138 THR A N 1
ATOM 1092 C CA . THR A 1 138 ? 13.711 2.576 -8.631 1.00 96.75 138 THR A CA 1
ATOM 1093 C C . THR A 1 138 ? 13.507 3.697 -7.618 1.00 96.75 138 THR A C 1
ATOM 1095 O O . THR A 1 138 ? 13.774 4.859 -7.943 1.00 96.75 138 THR A O 1
ATOM 1098 N N . PRO A 1 139 ? 12.970 3.389 -6.422 1.00 97.38 139 PRO A N 1
ATOM 1099 C CA . PRO A 1 139 ? 12.675 4.407 -5.429 1.00 97.38 139 PRO A CA 1
ATOM 1100 C C . PRO A 1 139 ? 13.945 5.165 -5.053 1.00 97.38 139 PRO A C 1
ATOM 1102 O O . PRO A 1 139 ? 14.985 4.561 -4.780 1.00 97.38 139 PRO A O 1
ATOM 1105 N N . LYS A 1 140 ? 13.862 6.493 -5.004 1.00 97.56 140 LYS A N 1
ATOM 1106 C CA . LYS A 1 140 ? 14.978 7.333 -4.560 1.00 97.56 140 LYS A CA 1
ATOM 1107 C C . LYS A 1 140 ? 14.491 8.381 -3.578 1.00 97.56 140 LYS A C 1
ATOM 1109 O O . LYS A 1 140 ? 13.656 9.208 -3.929 1.00 97.56 140 LYS A O 1
ATOM 1114 N N . PHE A 1 141 ? 15.036 8.371 -2.366 1.00 97.06 141 PHE A N 1
ATOM 1115 C CA . PHE A 1 141 ? 14.815 9.436 -1.393 1.00 97.06 141 PHE A CA 1
ATOM 1116 C C . PHE A 1 141 ? 15.946 10.464 -1.483 1.00 97.06 141 PHE A C 1
ATOM 1118 O O . PHE A 1 141 ? 17.107 10.140 -1.242 1.00 97.06 141 PHE A O 1
ATOM 1125 N N . GLU A 1 142 ? 15.626 11.699 -1.862 1.00 96.38 142 GLU A N 1
ATOM 1126 C CA . GLU A 1 142 ? 16.606 12.773 -2.034 1.00 96.38 142 GLU A CA 1
ATOM 1127 C C . GLU A 1 142 ? 15.998 14.112 -1.610 1.00 96.38 142 GLU A C 1
ATOM 1129 O O . GLU A 1 142 ? 14.926 14.496 -2.080 1.00 96.38 142 GLU A O 1
ATOM 1134 N N . ASN A 1 143 ? 16.693 14.838 -0.727 1.00 95.44 143 ASN A N 1
ATOM 1135 C CA . ASN A 1 143 ? 16.298 16.173 -0.258 1.00 95.44 143 ASN A CA 1
ATOM 1136 C C . ASN A 1 143 ? 14.846 16.235 0.264 1.00 95.44 143 ASN A C 1
ATOM 1138 O O . ASN A 1 143 ? 14.087 17.137 -0.091 1.00 95.44 143 ASN A O 1
ATOM 1142 N N . GLY A 1 144 ? 14.447 15.245 1.071 1.00 95.38 144 GLY A N 1
ATOM 1143 C CA . GLY A 1 144 ? 13.106 15.175 1.664 1.00 95.38 144 GLY A CA 1
ATOM 1144 C C . GLY A 1 144 ? 11.999 14.714 0.709 1.00 95.38 144 GLY A C 1
ATOM 1145 O O . GLY A 1 144 ? 10.825 14.824 1.049 1.00 95.38 144 GLY A O 1
ATOM 1146 N N . LYS A 1 145 ? 12.340 14.216 -0.486 1.00 97.00 145 LYS A N 1
ATOM 1147 C CA . LYS A 1 145 ? 11.377 13.741 -1.489 1.00 97.00 145 LYS A CA 1
ATOM 1148 C C . LYS A 1 145 ? 11.645 12.282 -1.837 1.00 97.00 145 LYS A C 1
ATOM 1150 O O . LYS A 1 145 ? 12.764 11.944 -2.213 1.00 97.00 145 LYS A O 1
ATOM 1155 N N . LEU A 1 146 ? 10.614 11.442 -1.744 1.00 97.94 146 LEU A N 1
ATOM 1156 C CA . LEU A 1 146 ? 10.633 10.067 -2.242 1.00 97.94 146 LEU A CA 1
ATOM 1157 C C . LEU A 1 146 ? 10.112 10.048 -3.685 1.00 97.94 146 LEU A C 1
ATOM 1159 O O . LEU A 1 146 ? 8.943 10.337 -3.926 1.00 97.94 146 LEU A O 1
ATOM 1163 N N . TYR A 1 147 ? 10.985 9.734 -4.638 1.00 98.06 147 TYR A N 1
ATOM 1164 C CA . TYR A 1 147 ? 10.661 9.622 -6.058 1.00 98.06 147 TYR A CA 1
ATOM 1165 C C . TYR A 1 147 ? 10.378 8.170 -6.436 1.00 98.06 147 TYR A C 1
ATOM 1167 O O . TYR A 1 147 ? 11.102 7.270 -6.013 1.00 98.06 147 TYR A O 1
ATOM 1175 N N . GLY A 1 148 ? 9.356 7.968 -7.266 1.00 96.50 148 GLY A N 1
ATOM 1176 C CA . GLY A 1 148 ? 8.916 6.665 -7.752 1.00 96.50 148 GLY A CA 1
ATOM 1177 C C . GLY A 1 148 ? 7.462 6.699 -8.216 1.00 96.50 148 GLY A C 1
ATOM 1178 O O . GLY A 1 148 ? 6.792 7.724 -8.066 1.00 96.50 148 GLY A O 1
ATOM 1179 N N . ARG A 1 149 ? 6.995 5.606 -8.821 1.00 95.25 149 ARG A N 1
ATOM 1180 C CA . ARG A 1 149 ? 5.596 5.418 -9.227 1.00 95.25 149 ARG A CA 1
ATOM 1181 C C . ARG A 1 149 ? 4.793 4.669 -8.164 1.00 95.25 149 ARG A C 1
ATOM 1183 O O . ARG A 1 149 ? 5.284 3.656 -7.609 1.00 95.25 149 ARG A O 1
#

Radius of gyration: 19.08 Å; chains: 1; bounding box: 44×33×52 Å

pLDDT: mean 89.04, std 14.9, range [41.28, 98.31]

Sequence (149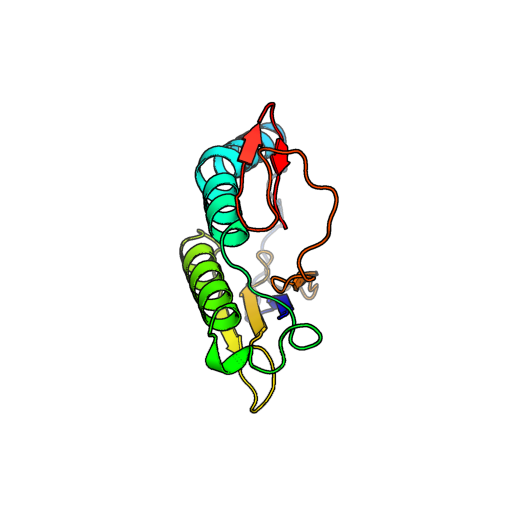 aa):
MIVVFVATIPVATMPTVDTAPVLDHDKLTAFVERKWNDEILHALTDYIAIPAKSPAFDPDWEKRGYLERVVADAAQWAERQPVKGLTLEIVRLPGRTPVIFFETPATRAGSTDTILLYGHLDKQPEFDGWRADLGPWTPKFENGKLYGR

Secondary structure (DSSP, 8-state):
-EEEEEE------------PPPP-HHHHHHHHHHHIIIIIHHHHHHHHTS--B-TTT-TTHHHH-HHHHHHHHHHHHHHTS--TT-EEEEE--TTS--EEEEEE--SSTT-----EEEEE--B----S---TT-BTTB-EEETTEEE--

Foldseek 3Di:
DKEKEKEDADDDDDDDDDPDDDDDPVVVVVVVVCCVPVPVVVLVQQLLLQLQADCVAPVCSVVVCSLVVSVVSVQVSVVPDPQPAKDWDFDDDPPDRIYIYIYHYDPDHPDPDMDMDMDDSHDDHWDDDDDPPDGQNNWDDDPNDTDHD